Protein AF-A0A0X3YBI1-F1 (afdb_monomer_lite)

Secondary structure (DSSP, 8-state):
--HHHHHHHHHHHHHHHHHTT-HHHHHHHHHHHHHHHHHHHHHHHHHHHH---TTSPPHHHHHHHHHHHHHHHHHHHHHHTT-HHHHHHHHHHHHHHHHHHHHHS-TT-TTHHHHHHHHHHHHHHHHHHHHHS-HHHH--PPP-----

pLDDT: mean 88.38, std 15.95, range [41.19, 98.81]

Sequence (148 aa):
MDTIEHWKHIIRQANSAFAHDHYVLAADLYQQAAVLLTQAWPEYEARSADNFIPGAPDGAALLIICLSISVQNLAETYARQQRWRRCLATLNRALQQVLQLQAQLPDTHPANVALLRESCSLRRELCRFSQLAPITQTATQPASATLH

Structure (mmCIF, N/CA/C/O backbone):
data_AF-A0A0X3YBI1-F1
#
_entry.id   AF-A0A0X3YBI1-F1
#
loop_
_atom_site.group_PDB
_atom_site.id
_atom_site.type_symbol
_atom_site.label_atom_id
_atom_site.label_alt_id
_atom_site.label_comp_id
_atom_site.label_asym_id
_atom_site.label_entity_id
_atom_site.label_seq_id
_atom_site.pdbx_PDB_ins_code
_atom_site.Cartn_x
_atom_site.Cartn_y
_atom_site.Cartn_z
_atom_site.occupancy
_atom_site.B_iso_or_equiv
_atom_site.auth_seq_id
_atom_site.auth_comp_id
_atom_site.auth_asym_id
_atom_site.auth_atom_id
_atom_site.pdbx_PDB_model_num
ATOM 1 N N . MET A 1 1 ? 3.484 -19.958 -7.943 1.00 57.91 1 MET A N 1
ATOM 2 C CA . MET A 1 1 ? 2.195 -19.236 -7.993 1.00 57.91 1 MET A CA 1
ATOM 3 C C . MET A 1 1 ? 2.513 -17.809 -8.378 1.00 57.91 1 MET A C 1
ATOM 5 O O . MET A 1 1 ? 3.438 -17.262 -7.796 1.00 57.91 1 MET A O 1
ATOM 9 N N . ASP A 1 2 ? 1.848 -17.265 -9.394 1.00 88.31 2 ASP A N 1
ATOM 10 C CA . ASP A 1 2 ? 2.064 -15.883 -9.833 1.00 88.31 2 ASP A CA 1
ATOM 11 C C . ASP A 1 2 ? 1.764 -14.891 -8.689 1.00 88.31 2 ASP A C 1
ATOM 13 O O . ASP A 1 2 ? 0.799 -15.085 -7.944 1.00 88.31 2 ASP A O 1
ATOM 17 N N . THR A 1 3 ? 2.603 -13.861 -8.514 1.00 94.19 3 THR A N 1
ATOM 18 C CA . THR A 1 3 ? 2.487 -12.889 -7.408 1.00 94.19 3 THR A CA 1
ATOM 19 C C . THR A 1 3 ? 1.129 -12.198 -7.412 1.00 94.19 3 THR A C 1
ATOM 21 O O . THR A 1 3 ? 0.528 -12.026 -6.350 1.00 94.19 3 THR A O 1
ATOM 24 N N . ILE A 1 4 ? 0.612 -11.837 -8.590 1.00 94.56 4 ILE A N 1
ATOM 25 C CA . ILE A 1 4 ? -0.686 -11.173 -8.708 1.00 94.56 4 ILE A CA 1
ATOM 26 C C . ILE A 1 4 ? -1.818 -12.155 -8.407 1.00 94.56 4 ILE A C 1
ATOM 28 O O . ILE A 1 4 ? -2.764 -11.791 -7.710 1.00 94.56 4 ILE A O 1
ATOM 32 N N . GLU A 1 5 ? -1.724 -13.413 -8.836 1.00 95.19 5 GLU A N 1
ATOM 33 C CA . GLU A 1 5 ? -2.695 -14.441 -8.435 1.00 95.19 5 GLU A CA 1
ATOM 34 C C . GLU A 1 5 ? -2.697 -14.701 -6.921 1.00 95.19 5 GLU A C 1
ATOM 36 O O . GLU A 1 5 ? -3.762 -14.858 -6.313 1.00 95.19 5 GLU A O 1
ATOM 41 N N . HIS A 1 6 ? -1.528 -14.672 -6.278 1.00 97.25 6 HIS A N 1
ATOM 42 C CA . HIS A 1 6 ? -1.436 -14.766 -4.822 1.00 97.25 6 HIS A CA 1
ATOM 43 C C . HIS A 1 6 ? -2.045 -13.553 -4.129 1.00 97.25 6 HIS A C 1
ATOM 45 O O . HIS A 1 6 ? -2.885 -13.706 -3.238 1.00 97.25 6 HIS A O 1
ATOM 51 N N . TRP A 1 7 ? -1.737 -12.355 -4.611 1.00 98.06 7 TRP A N 1
ATOM 52 C CA . TRP A 1 7 ? -2.373 -11.134 -4.147 1.00 98.06 7 TRP A CA 1
ATOM 53 C C . TRP A 1 7 ? -3.905 -11.183 -4.288 1.00 98.06 7 TRP A C 1
ATOM 55 O O . TRP A 1 7 ? -4.616 -10.880 -3.330 1.00 98.06 7 TRP A O 1
ATOM 65 N N . LYS A 1 8 ? -4.440 -11.649 -5.429 1.00 97.94 8 LYS A N 1
ATOM 66 C CA . LYS A 1 8 ? -5.891 -11.806 -5.654 1.00 97.94 8 LYS A CA 1
ATOM 67 C C . LYS A 1 8 ? -6.535 -12.761 -4.654 1.00 97.94 8 LYS A C 1
ATOM 69 O O . LYS A 1 8 ? -7.703 -12.581 -4.304 1.00 97.94 8 LYS A O 1
ATOM 74 N N . HIS A 1 9 ? -5.835 -13.815 -4.238 1.00 98.00 9 HIS A N 1
ATOM 75 C CA . HIS A 1 9 ? -6.340 -14.731 -3.217 1.00 98.00 9 HIS A CA 1
ATOM 76 C C . HIS A 1 9 ? -6.434 -14.041 -1.851 1.00 98.00 9 HIS A C 1
ATOM 78 O O . HIS A 1 9 ? -7.509 -14.035 -1.249 1.00 98.00 9 HIS A O 1
ATOM 84 N N . ILE A 1 10 ? -5.351 -13.385 -1.422 1.00 98.50 10 ILE A N 1
ATOM 85 C CA . ILE A 1 10 ? -5.292 -12.668 -0.141 1.00 98.50 10 ILE A CA 1
ATOM 86 C C . ILE A 1 10 ? -6.339 -11.548 -0.100 1.00 98.50 10 ILE A C 1
ATOM 88 O O . ILE A 1 10 ? -7.096 -11.447 0.861 1.00 98.50 10 ILE A O 1
ATOM 92 N N . ILE A 1 11 ? -6.452 -10.739 -1.158 1.00 98.38 11 ILE A N 1
ATOM 93 C CA . ILE A 1 11 ? -7.402 -9.619 -1.209 1.00 98.38 11 ILE A CA 1
ATOM 94 C C . ILE A 1 11 ? -8.855 -10.072 -1.149 1.00 98.38 11 ILE A C 1
ATOM 96 O O . ILE A 1 11 ? -9.659 -9.423 -0.487 1.00 98.38 11 ILE A O 1
ATOM 100 N N . ARG A 1 12 ? -9.216 -11.198 -1.773 1.00 98.56 12 ARG A N 1
ATOM 101 C CA . ARG A 1 12 ? -10.581 -11.735 -1.645 1.00 98.56 12 ARG A CA 1
ATOM 102 C C . ARG A 1 12 ? -10.909 -12.099 -0.199 1.00 98.56 12 ARG A C 1
ATOM 104 O O . ARG A 1 12 ? -12.001 -11.788 0.271 1.00 98.56 12 ARG A O 1
ATOM 111 N N . GLN A 1 13 ? -9.965 -12.712 0.511 1.00 98.69 13 GLN A N 1
ATOM 112 C CA . GLN A 1 13 ? -10.130 -13.028 1.929 1.00 98.69 13 GLN A CA 1
ATOM 113 C C . GLN A 1 13 ? -10.176 -11.760 2.788 1.00 98.69 13 GLN A C 1
ATOM 115 O O . GLN A 1 13 ? -11.047 -11.647 3.646 1.00 98.69 13 GLN A O 1
ATOM 120 N N . ALA A 1 14 ? -9.299 -10.788 2.521 1.00 98.69 14 ALA A N 1
ATOM 121 C CA . ALA A 1 14 ? -9.247 -9.518 3.242 1.00 98.69 14 ALA A CA 1
ATOM 122 C C . ALA A 1 14 ? -10.551 -8.724 3.086 1.00 98.69 14 ALA A C 1
ATOM 124 O O . ALA A 1 14 ? -11.123 -8.273 4.076 1.00 98.69 14 ALA A O 1
ATOM 125 N N . ASN A 1 15 ? -11.061 -8.623 1.855 1.00 98.69 15 ASN A N 1
ATOM 126 C CA . ASN A 1 15 ? -12.327 -7.962 1.548 1.00 98.69 15 ASN A CA 1
ATOM 127 C C . ASN A 1 15 ? -13.504 -8.676 2.226 1.00 98.69 15 ASN A C 1
ATOM 129 O O . ASN A 1 15 ? -14.384 -8.015 2.770 1.00 98.69 15 ASN A O 1
ATOM 133 N N . SER A 1 16 ? -13.513 -10.015 2.229 1.00 98.75 16 SER A N 1
ATOM 134 C CA . SER A 1 16 ? -14.535 -10.795 2.934 1.00 98.75 16 SER A CA 1
ATOM 135 C C . SER A 1 16 ? -14.485 -10.549 4.444 1.00 98.75 16 SER A C 1
ATOM 137 O O . SER A 1 16 ? -15.510 -10.246 5.048 1.00 98.75 16 SER A O 1
ATOM 139 N N . ALA A 1 17 ? -13.299 -10.599 5.058 1.00 98.69 17 ALA A N 1
ATOM 140 C CA . ALA A 1 17 ? -13.124 -10.300 6.476 1.00 98.69 17 ALA A CA 1
ATOM 141 C C . ALA A 1 17 ? -13.579 -8.871 6.814 1.00 98.69 17 ALA A C 1
ATOM 143 O O . ALA A 1 17 ? -14.294 -8.671 7.790 1.00 98.69 17 ALA A O 1
ATOM 144 N N . PHE A 1 18 ? -13.225 -7.891 5.979 1.00 98.62 18 PHE A N 1
ATOM 145 C CA . PHE A 1 18 ? -13.651 -6.503 6.145 1.00 98.62 18 PHE A CA 1
ATOM 146 C C . PHE A 1 18 ? -15.177 -6.354 6.067 1.00 98.62 18 PHE A C 1
ATOM 148 O O . PHE A 1 18 ? -15.760 -5.671 6.900 1.00 98.62 18 PHE A O 1
ATOM 155 N N . ALA A 1 19 ? -15.825 -7.011 5.100 1.00 98.38 19 ALA A N 1
ATOM 156 C CA . ALA A 1 19 ? -17.275 -6.946 4.907 1.00 98.38 19 ALA A CA 1
ATOM 157 C C . ALA A 1 19 ? -18.081 -7.554 6.070 1.00 98.38 19 ALA A C 1
ATOM 159 O O . ALA A 1 19 ? -19.243 -7.203 6.242 1.00 98.38 19 ALA A O 1
ATOM 160 N N . HIS A 1 20 ? -17.469 -8.441 6.859 1.00 98.44 20 HIS A N 1
ATOM 161 C CA . HIS A 1 20 ? -18.066 -9.052 8.052 1.00 98.44 20 HIS A CA 1
ATOM 162 C C . HIS A 1 20 ? -17.519 -8.446 9.357 1.00 98.44 20 HIS A C 1
ATOM 164 O O . HIS A 1 20 ? -17.533 -9.101 10.395 1.00 98.44 20 HIS A O 1
ATOM 170 N N . ASP A 1 21 ? -16.977 -7.223 9.307 1.00 98.25 21 ASP A N 1
ATOM 171 C CA . ASP A 1 21 ? -16.435 -6.487 10.460 1.00 98.25 21 ASP A CA 1
ATOM 172 C C . ASP A 1 21 ? -15.286 -7.198 11.212 1.00 98.25 21 ASP A C 1
ATOM 174 O O . ASP A 1 21 ? -14.895 -6.808 12.317 1.00 98.25 21 ASP A O 1
ATOM 178 N N . HIS A 1 22 ? -14.651 -8.204 10.602 1.00 98.44 22 HIS A N 1
ATOM 179 C CA . HIS A 1 22 ? -13.468 -8.883 11.134 1.00 98.44 22 HIS A CA 1
ATOM 180 C C . HIS A 1 22 ? -12.199 -8.053 10.871 1.00 98.44 22 HIS A C 1
ATOM 182 O O . HIS A 1 22 ? -11.257 -8.490 10.206 1.00 98.44 22 HIS A O 1
ATOM 188 N N . TYR A 1 23 ? -12.161 -6.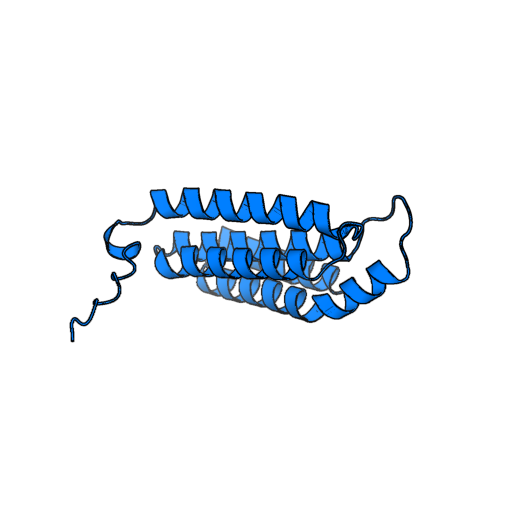824 11.392 1.00 98.12 23 TYR A N 1
ATOM 189 C CA . TYR A 1 23 ? -11.160 -5.819 11.024 1.00 98.12 23 TYR A CA 1
ATOM 190 C C . TYR A 1 23 ? -9.716 -6.166 11.407 1.00 98.12 23 TYR A C 1
ATOM 192 O O . TYR A 1 23 ? -8.787 -5.704 10.749 1.00 98.12 23 TYR A O 1
ATOM 200 N N . VAL A 1 24 ? -9.497 -6.969 12.451 1.00 97.62 24 VAL A N 1
ATOM 201 C CA . VAL A 1 24 ? -8.144 -7.436 12.807 1.00 97.62 24 VAL A CA 1
ATOM 202 C C . VAL A 1 24 ? -7.615 -8.372 11.720 1.00 97.62 24 VAL A C 1
ATOM 204 O O . VAL A 1 24 ? -6.556 -8.114 11.156 1.00 97.62 24 VAL A O 1
ATOM 207 N N . LEU A 1 25 ? -8.406 -9.383 11.348 1.00 98.50 25 LEU A N 1
ATOM 208 C CA . LEU A 1 25 ? -8.060 -10.319 10.280 1.00 98.50 25 LEU A CA 1
ATOM 209 C C . LEU A 1 25 ? -7.904 -9.605 8.930 1.00 98.50 25 LEU A C 1
ATOM 211 O O . LEU A 1 25 ? -6.949 -9.862 8.201 1.00 98.50 25 LEU A O 1
ATOM 215 N N . ALA A 1 26 ? -8.813 -8.682 8.603 1.00 98.81 26 ALA A N 1
ATOM 216 C CA . ALA A 1 26 ? -8.719 -7.892 7.380 1.00 98.81 26 ALA A CA 1
ATOM 217 C C . ALA A 1 26 ? -7.410 -7.086 7.327 1.00 98.81 26 ALA A C 1
ATOM 219 O O . ALA A 1 26 ? -6.727 -7.095 6.304 1.00 98.81 26 ALA A O 1
ATOM 220 N N . ALA A 1 27 ? -7.025 -6.436 8.433 1.00 98.62 27 ALA A N 1
ATOM 221 C CA . ALA A 1 27 ? -5.783 -5.672 8.508 1.00 98.62 27 ALA A CA 1
ATOM 222 C C . ALA A 1 27 ? -4.550 -6.563 8.302 1.00 98.62 27 ALA A C 1
ATOM 224 O O . ALA A 1 27 ? -3.657 -6.193 7.540 1.00 98.62 27 ALA A O 1
ATOM 225 N N . ASP A 1 28 ? -4.519 -7.743 8.924 1.00 98.62 28 ASP A N 1
ATOM 226 C CA . ASP A 1 28 ? -3.411 -8.687 8.765 1.00 98.62 28 ASP A CA 1
ATOM 227 C C . ASP A 1 28 ? -3.290 -9.166 7.313 1.00 98.62 28 ASP A C 1
ATOM 229 O O . ASP A 1 28 ? -2.187 -9.213 6.769 1.00 98.62 28 ASP A O 1
ATOM 233 N N . LEU A 1 29 ? -4.413 -9.455 6.650 1.00 98.81 29 LEU A N 1
ATOM 234 C CA . LEU A 1 29 ? -4.425 -9.887 5.251 1.00 98.81 29 LEU A CA 1
ATOM 235 C C . LEU A 1 29 ? -4.023 -8.759 4.287 1.00 98.81 29 LEU A C 1
ATOM 237 O O . LEU A 1 29 ? -3.204 -8.983 3.398 1.00 98.81 29 LEU A O 1
ATOM 241 N N . TYR A 1 30 ? -4.515 -7.527 4.468 1.00 98.81 30 TYR A N 1
ATOM 242 C CA . TYR A 1 30 ? -4.068 -6.393 3.646 1.00 98.81 30 TYR A CA 1
ATOM 243 C C . TYR A 1 30 ? -2.580 -6.078 3.853 1.00 98.81 30 TYR A C 1
ATOM 245 O O . TYR A 1 30 ? -1.878 -5.750 2.895 1.00 98.81 30 TYR A O 1
ATOM 253 N N . GLN A 1 31 ? -2.072 -6.211 5.083 1.00 98.56 31 GLN A N 1
ATOM 254 C CA . GLN A 1 31 ? -0.648 -6.051 5.374 1.00 98.56 31 GLN A CA 1
ATOM 255 C C . GLN A 1 31 ? 0.186 -7.145 4.692 1.00 98.56 31 GLN A C 1
ATOM 257 O O . GLN A 1 31 ? 1.215 -6.831 4.095 1.00 98.56 31 GLN A O 1
ATOM 262 N N . GLN A 1 32 ? -0.260 -8.404 4.729 1.00 98.56 32 GLN A N 1
ATOM 263 C CA . GLN A 1 32 ? 0.383 -9.509 4.010 1.00 98.56 32 GLN A CA 1
ATOM 264 C C . GLN A 1 32 ? 0.409 -9.258 2.497 1.00 98.56 32 GLN A C 1
ATOM 266 O O . GLN A 1 32 ? 1.457 -9.410 1.873 1.00 98.56 32 GLN A O 1
ATOM 271 N N . ALA A 1 33 ? -0.704 -8.795 1.918 1.00 98.50 33 ALA A N 1
ATOM 272 C CA . ALA A 1 33 ? -0.782 -8.417 0.508 1.00 98.50 33 ALA A CA 1
ATOM 273 C C . ALA A 1 33 ? 0.223 -7.306 0.147 1.00 98.50 33 ALA A C 1
ATOM 275 O O . ALA A 1 33 ? 0.928 -7.416 -0.855 1.00 98.50 33 ALA A O 1
ATOM 276 N N . ALA A 1 34 ? 0.339 -6.262 0.973 1.00 98.06 34 ALA A N 1
ATOM 277 C CA . ALA A 1 34 ? 1.289 -5.174 0.742 1.00 98.06 34 ALA A CA 1
ATOM 278 C C . ALA A 1 34 ? 2.759 -5.630 0.848 1.00 98.06 34 ALA A C 1
ATOM 280 O O . ALA A 1 34 ? 3.597 -5.203 0.049 1.00 98.06 34 ALA A O 1
ATOM 281 N N . VAL A 1 35 ? 3.075 -6.516 1.802 1.00 97.81 35 VAL A N 1
ATOM 282 C CA . VAL A 1 35 ? 4.422 -7.096 1.962 1.00 97.81 35 VAL A CA 1
ATOM 283 C C . VAL A 1 35 ? 4.784 -7.964 0.762 1.00 97.81 35 VAL A C 1
ATOM 285 O O . VAL A 1 35 ? 5.859 -7.776 0.197 1.00 97.81 35 VAL A O 1
ATOM 288 N N . LEU A 1 36 ? 3.875 -8.845 0.333 1.00 97.75 36 LEU A N 1
ATOM 289 C CA . LEU A 1 36 ? 4.050 -9.698 -0.845 1.00 97.75 36 LEU A CA 1
ATOM 290 C C . LEU A 1 36 ? 4.420 -8.872 -2.085 1.00 97.75 36 LEU A C 1
ATOM 292 O O . LEU A 1 36 ? 5.384 -9.184 -2.779 1.00 97.75 36 LEU A O 1
ATOM 296 N N . LEU A 1 37 ? 3.671 -7.800 -2.351 1.00 97.12 37 LEU A N 1
ATOM 297 C CA . LEU A 1 37 ? 3.900 -6.947 -3.519 1.00 97.12 37 LEU A CA 1
ATOM 298 C C . LEU A 1 37 ? 5.202 -6.152 -3.409 1.00 97.12 37 LEU A C 1
ATOM 300 O O . LEU A 1 37 ? 5.942 -6.056 -4.381 1.00 97.12 37 LEU A O 1
ATOM 304 N N . THR A 1 38 ? 5.516 -5.624 -2.224 1.00 95.19 38 THR A N 1
ATOM 305 C CA . THR A 1 38 ? 6.778 -4.902 -1.998 1.00 95.19 38 THR A CA 1
ATOM 306 C C . THR A 1 38 ? 7.987 -5.810 -2.223 1.00 95.19 38 THR A C 1
ATOM 308 O O . THR A 1 38 ? 8.966 -5.387 -2.828 1.00 95.19 38 THR A O 1
ATOM 311 N N . GLN A 1 39 ? 7.917 -7.069 -1.783 1.00 95.62 39 GLN A N 1
ATOM 312 C CA . GLN A 1 39 ? 8.986 -8.051 -1.990 1.00 95.62 39 GLN A CA 1
ATOM 313 C C . GLN A 1 39 ? 9.142 -8.461 -3.458 1.00 95.62 39 GLN A C 1
ATOM 315 O O . GLN A 1 39 ? 10.245 -8.797 -3.877 1.00 95.62 39 GLN A O 1
ATOM 320 N N . ALA A 1 40 ? 8.062 -8.417 -4.238 1.00 94.44 40 ALA A N 1
ATOM 321 C CA . ALA A 1 40 ? 8.090 -8.752 -5.656 1.00 94.44 40 ALA A CA 1
ATOM 322 C C . ALA A 1 40 ? 8.599 -7.609 -6.552 1.00 94.44 40 ALA A C 1
ATOM 324 O O . ALA A 1 40 ? 8.921 -7.859 -7.711 1.00 94.44 40 ALA A O 1
ATOM 325 N N . TRP A 1 41 ? 8.696 -6.374 -6.041 1.00 91.88 41 TRP A N 1
ATOM 326 C CA . TRP A 1 41 ? 9.110 -5.210 -6.832 1.00 91.88 41 TRP A CA 1
ATOM 327 C C . TRP A 1 41 ? 10.396 -5.426 -7.656 1.00 91.88 41 TRP A C 1
ATOM 329 O O . TRP A 1 41 ? 10.328 -5.202 -8.864 1.00 91.88 41 TRP A O 1
ATOM 339 N N . PRO A 1 42 ? 11.521 -5.923 -7.092 1.00 91.31 42 PRO A N 1
ATOM 340 C CA . PRO A 1 42 ? 12.775 -6.036 -7.844 1.00 91.31 42 PRO A CA 1
ATOM 341 C C . PRO A 1 42 ? 12.668 -6.934 -9.083 1.00 91.31 42 PRO A C 1
ATOM 343 O O . PRO A 1 42 ? 13.287 -6.671 -10.110 1.00 91.31 42 PRO A O 1
ATOM 346 N N . GLU A 1 43 ? 11.858 -7.992 -9.006 1.00 89.25 43 GLU A N 1
ATOM 347 C CA . GLU A 1 43 ? 11.635 -8.901 -10.131 1.00 89.25 43 GLU A CA 1
ATOM 348 C C . GLU A 1 43 ? 10.812 -8.233 -11.239 1.00 89.25 43 GLU A C 1
ATOM 350 O O . GLU A 1 43 ? 11.092 -8.397 -12.427 1.00 89.25 43 GLU A O 1
ATOM 355 N N . TYR A 1 44 ? 9.791 -7.471 -10.857 1.00 87.88 44 TYR A N 1
ATOM 356 C CA . TYR A 1 44 ? 8.921 -6.770 -11.794 1.00 87.88 44 TYR A CA 1
ATOM 357 C C . TYR A 1 44 ? 9.619 -5.584 -12.462 1.00 87.88 44 TYR A C 1
ATOM 359 O O . TYR A 1 44 ? 9.427 -5.361 -13.657 1.00 87.88 44 TYR A O 1
ATOM 367 N N . GLU A 1 45 ? 10.458 -4.867 -11.715 1.00 84.94 45 GLU A N 1
ATOM 368 C CA . GLU A 1 45 ? 11.316 -3.802 -12.232 1.00 84.94 45 GLU A CA 1
ATOM 369 C C . GLU A 1 45 ? 12.284 -4.341 -13.295 1.00 84.94 45 GLU A C 1
ATOM 371 O O . GLU A 1 45 ? 12.312 -3.830 -14.414 1.00 84.94 45 GLU A O 1
ATOM 376 N N . ALA A 1 46 ? 12.996 -5.436 -13.000 1.00 83.94 46 ALA A N 1
ATOM 377 C CA . ALA A 1 46 ? 13.921 -6.058 -13.949 1.00 83.94 46 ALA A CA 1
ATOM 378 C C . ALA A 1 46 ? 13.217 -6.502 -15.246 1.00 83.94 46 ALA A C 1
ATOM 380 O O . ALA A 1 46 ? 13.685 -6.222 -16.347 1.00 83.94 46 ALA A O 1
ATOM 381 N N . ARG A 1 47 ? 12.041 -7.135 -15.135 1.00 80.94 47 ARG A N 1
ATOM 382 C CA . ARG A 1 47 ? 11.261 -7.573 -16.308 1.00 80.94 47 ARG A CA 1
ATOM 383 C C . ARG A 1 47 ? 10.779 -6.408 -17.176 1.00 80.94 47 ARG A C 1
ATOM 385 O O . ARG A 1 47 ? 10.700 -6.561 -18.393 1.00 80.94 47 ARG A O 1
ATOM 392 N N . SER A 1 48 ? 10.440 -5.277 -16.559 1.00 71.75 48 SER A N 1
ATOM 393 C CA . SER A 1 48 ? 10.000 -4.064 -17.258 1.00 71.75 48 SER A CA 1
ATOM 394 C C . SER A 1 48 ? 11.142 -3.407 -18.044 1.00 71.75 48 SER A C 1
ATOM 396 O O . SER A 1 48 ? 10.916 -2.906 -19.146 1.00 71.75 48 SER A O 1
ATOM 398 N N . ALA A 1 49 ? 12.373 -3.461 -17.525 1.00 66.56 49 ALA A N 1
ATOM 399 C CA . ALA A 1 49 ? 13.556 -2.940 -18.209 1.00 66.56 49 ALA A CA 1
ATOM 400 C C . ALA A 1 49 ? 13.927 -3.745 -19.473 1.00 66.56 49 ALA A C 1
ATOM 402 O O . ALA A 1 49 ? 14.327 -3.151 -20.474 1.00 66.56 49 ALA A O 1
ATOM 403 N N . ASP A 1 50 ? 13.748 -5.070 -19.445 1.00 63.00 50 ASP A N 1
ATOM 404 C CA . ASP A 1 50 ? 14.213 -5.964 -20.516 1.00 63.00 50 ASP A CA 1
ATOM 405 C C . ASP A 1 50 ? 13.167 -6.245 -21.614 1.00 63.00 50 ASP A C 1
ATOM 407 O O . ASP A 1 50 ? 13.535 -6.555 -22.746 1.00 63.00 50 ASP A O 1
ATOM 411 N N . ASN A 1 51 ? 11.863 -6.152 -21.314 1.00 59.12 51 ASN A N 1
ATOM 412 C CA . ASN A 1 51 ? 10.787 -6.646 -22.190 1.00 59.12 51 ASN A CA 1
ATOM 413 C C . ASN A 1 51 ? 9.616 -5.659 -22.342 1.00 59.12 51 ASN A C 1
ATOM 415 O O . ASN A 1 51 ? 8.454 -6.003 -22.101 1.00 59.12 51 ASN A O 1
ATOM 419 N N . PHE A 1 52 ? 9.889 -4.430 -22.786 1.00 58.66 52 PHE A N 1
ATOM 420 C CA . PHE A 1 52 ? 8.815 -3.509 -23.162 1.00 58.66 52 PHE A CA 1
ATOM 421 C C . PHE A 1 52 ? 8.064 -4.023 -24.404 1.00 58.66 52 PHE A C 1
ATOM 423 O O . PHE A 1 52 ? 8.553 -3.924 -25.530 1.00 58.66 52 PHE A O 1
ATOM 430 N N . ILE A 1 53 ? 6.855 -4.557 -24.202 1.00 57.34 53 ILE A N 1
ATOM 431 C CA . ILE A 1 53 ? 5.930 -4.927 -25.281 1.00 57.34 53 ILE A CA 1
ATOM 432 C C . ILE A 1 53 ? 4.828 -3.861 -25.358 1.00 57.34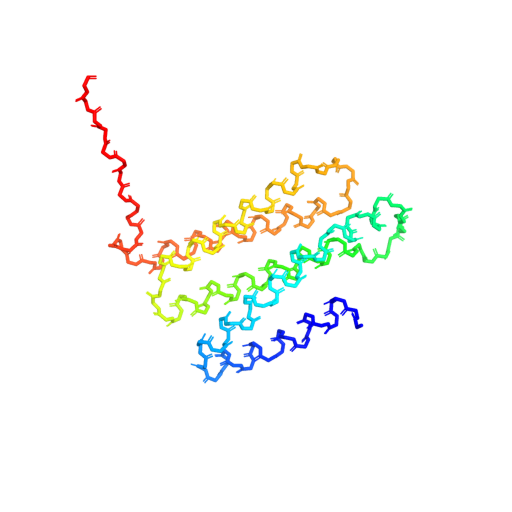 53 ILE A C 1
ATOM 434 O O . ILE A 1 53 ? 4.004 -3.770 -24.442 1.00 57.34 53 ILE A O 1
ATOM 438 N N . PRO A 1 54 ? 4.756 -3.072 -26.446 1.00 52.03 54 PRO A N 1
ATOM 439 C CA . PRO A 1 54 ? 3.683 -2.105 -26.640 1.00 52.03 54 PRO A CA 1
ATOM 440 C C . PRO A 1 54 ? 2.305 -2.783 -26.571 1.00 52.03 54 PRO A C 1
ATOM 442 O O . PRO A 1 54 ? 2.012 -3.691 -27.346 1.00 52.03 54 PRO A O 1
ATOM 445 N N . GLY A 1 55 ? 1.449 -2.340 -25.647 1.00 52.84 55 GLY A N 1
ATOM 446 C CA . GLY A 1 55 ? 0.066 -2.819 -25.509 1.00 52.84 55 GLY A CA 1
ATOM 447 C C . GLY A 1 55 ? -0.153 -3.989 -24.541 1.00 52.84 55 GLY A C 1
ATOM 448 O O . GLY A 1 55 ? -1.307 -4.307 -24.255 1.00 52.84 55 GLY A O 1
ATOM 449 N N . ALA A 1 56 ? 0.901 -4.596 -23.987 1.00 56.19 56 ALA A N 1
ATOM 450 C CA . ALA A 1 56 ? 0.763 -5.523 -22.863 1.00 56.19 56 ALA A CA 1
ATOM 451 C C . ALA A 1 56 ? 0.625 -4.739 -21.539 1.00 56.19 56 ALA A C 1
ATOM 453 O O . ALA A 1 56 ? 1.243 -3.679 -21.402 1.00 56.19 56 ALA A O 1
ATOM 454 N N . PRO A 1 57 ? -0.164 -5.214 -20.553 1.00 60.59 57 PRO A N 1
ATOM 455 C CA . PRO A 1 57 ? -0.193 -4.594 -19.234 1.00 60.59 57 PRO A CA 1
ATOM 456 C C . PRO A 1 57 ? 1.208 -4.659 -18.626 1.00 60.59 57 PRO A C 1
ATOM 458 O O . PRO A 1 57 ? 1.729 -5.753 -18.408 1.00 60.59 57 PRO A O 1
ATOM 461 N N . ASP A 1 58 ? 1.814 -3.502 -18.360 1.00 78.31 58 ASP A N 1
ATOM 462 C CA . ASP A 1 58 ? 3.095 -3.456 -17.662 1.00 78.31 58 ASP A CA 1
ATOM 463 C C . ASP A 1 58 ? 2.921 -4.056 -16.262 1.00 78.31 58 ASP A C 1
ATOM 465 O O . ASP A 1 58 ? 2.125 -3.579 -15.444 1.00 78.31 58 ASP A O 1
ATOM 469 N N . GLY A 1 59 ? 3.650 -5.140 -16.000 1.00 85.88 59 GLY A N 1
ATOM 470 C CA . GLY A 1 59 ? 3.577 -5.845 -14.731 1.00 85.88 59 GLY A CA 1
ATOM 471 C C . GLY A 1 59 ? 3.954 -4.932 -13.568 1.00 85.88 59 GLY A C 1
ATOM 472 O O . GLY A 1 59 ? 3.332 -5.021 -12.509 1.00 85.88 59 GLY A O 1
ATOM 473 N N . ALA A 1 60 ? 4.948 -4.055 -13.751 1.00 88.81 60 ALA A N 1
ATOM 474 C CA . ALA A 1 60 ? 5.390 -3.142 -12.702 1.00 88.81 60 ALA A CA 1
ATOM 475 C C . ALA A 1 60 ? 4.279 -2.138 -12.359 1.00 88.81 60 ALA A C 1
ATOM 477 O O . ALA A 1 60 ? 3.927 -1.983 -11.186 1.00 88.81 60 ALA A O 1
ATOM 478 N N . ALA A 1 61 ? 3.645 -1.539 -13.372 1.00 90.25 61 ALA A N 1
ATOM 479 C CA . ALA A 1 61 ? 2.458 -0.707 -13.192 1.00 90.25 61 ALA A CA 1
ATOM 480 C C . ALA A 1 61 ? 1.329 -1.441 -12.445 1.00 90.25 61 ALA A C 1
ATOM 482 O O . ALA A 1 61 ? 0.757 -0.890 -11.500 1.00 90.25 61 ALA A O 1
ATOM 483 N N . LEU A 1 62 ? 1.021 -2.687 -12.822 1.00 91.88 62 LEU A N 1
ATOM 484 C CA . LEU A 1 62 ? -0.008 -3.485 -12.148 1.00 91.88 62 LEU A CA 1
ATOM 485 C C . LEU A 1 62 ? 0.337 -3.742 -10.675 1.00 91.88 62 LEU A C 1
ATOM 487 O O . LEU A 1 62 ? -0.524 -3.588 -9.809 1.00 91.88 62 LEU A O 1
ATOM 491 N N . LEU A 1 63 ? 1.592 -4.080 -10.378 1.00 94.12 63 LEU A N 1
ATOM 492 C CA . LEU A 1 63 ? 2.067 -4.311 -9.016 1.00 94.12 63 LEU A CA 1
ATOM 493 C C . LEU A 1 63 ? 1.896 -3.059 -8.143 1.00 94.12 63 LEU A C 1
ATOM 495 O O . LEU A 1 63 ? 1.386 -3.161 -7.026 1.00 94.12 63 LEU A O 1
ATOM 499 N N . ILE A 1 64 ? 2.236 -1.875 -8.664 1.00 94.75 64 ILE A N 1
ATOM 500 C CA . ILE A 1 64 ? 2.049 -0.590 -7.969 1.00 94.75 64 ILE A CA 1
ATOM 501 C C . ILE A 1 64 ? 0.572 -0.321 -7.670 1.00 94.75 64 ILE A C 1
ATOM 503 O O . ILE A 1 64 ? 0.228 0.069 -6.552 1.00 94.75 64 ILE A O 1
ATOM 507 N N . ILE A 1 65 ? -0.315 -0.571 -8.637 1.00 95.69 65 ILE A N 1
ATOM 508 C CA . ILE A 1 65 ? -1.764 -0.407 -8.454 1.00 95.69 65 ILE A CA 1
ATOM 509 C C . ILE A 1 65 ? -2.269 -1.352 -7.354 1.00 95.69 65 ILE A C 1
ATOM 511 O O . ILE A 1 65 ? -2.962 -0.923 -6.429 1.00 95.69 65 ILE A O 1
ATOM 515 N N . CYS A 1 66 ? -1.885 -2.629 -7.400 1.00 97.31 66 CYS A N 1
ATOM 516 C CA . CYS A 1 66 ? -2.244 -3.617 -6.381 1.00 97.31 66 CYS A CA 1
ATOM 517 C C . CYS A 1 66 ? -1.724 -3.229 -4.984 1.00 97.31 66 CYS A C 1
ATOM 519 O O . CYS A 1 66 ? -2.428 -3.416 -3.983 1.00 97.31 66 CYS A O 1
ATOM 521 N N . LEU A 1 67 ? -0.519 -2.653 -4.899 1.00 97.62 67 LEU A N 1
ATOM 522 C CA . LEU A 1 67 ? 0.084 -2.214 -3.637 1.00 97.62 67 LEU A CA 1
ATOM 523 C C . LEU A 1 67 ? -0.717 -1.055 -3.051 1.00 97.62 67 LEU A C 1
ATOM 525 O O . LEU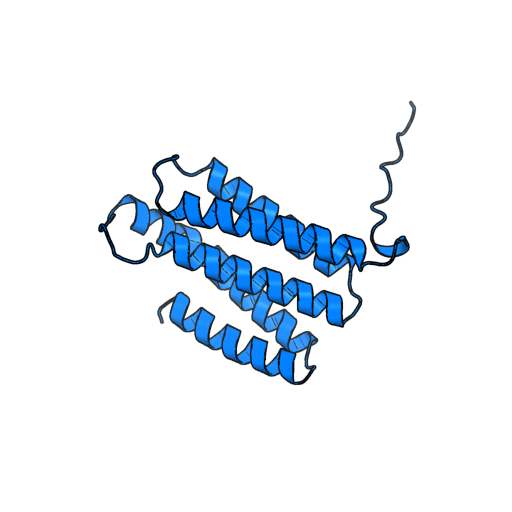 A 1 67 ? -1.104 -1.094 -1.881 1.00 97.62 67 LEU A O 1
ATOM 529 N N . SER A 1 68 ? -1.027 -0.068 -3.889 1.00 97.69 68 SER A N 1
ATOM 530 C CA . SER A 1 68 ? -1.832 1.092 -3.525 1.00 97.69 68 SER A CA 1
ATOM 531 C C . SER A 1 68 ? -3.217 0.690 -3.009 1.00 97.69 68 SER A C 1
ATOM 533 O O . SER A 1 68 ? -3.643 1.179 -1.962 1.00 97.69 68 SER A O 1
ATOM 535 N N . ILE A 1 69 ? -3.901 -0.249 -3.674 1.00 98.25 69 ILE A N 1
ATOM 536 C CA . ILE A 1 69 ? -5.195 -0.789 -3.215 1.00 98.25 69 ILE A CA 1
ATOM 537 C C . ILE A 1 69 ? -5.055 -1.432 -1.829 1.00 98.25 69 ILE A C 1
ATOM 539 O O . ILE A 1 69 ? -5.837 -1.144 -0.924 1.00 98.25 69 ILE A O 1
ATOM 543 N N . SER A 1 70 ? -4.038 -2.277 -1.644 1.00 98.69 70 SER A N 1
ATOM 544 C CA . SER A 1 70 ? -3.826 -3.008 -0.386 1.00 98.69 70 SER A CA 1
ATOM 545 C C . SER A 1 70 ? -3.600 -2.057 0.791 1.00 98.69 70 SER A C 1
ATOM 547 O O . SER A 1 70 ? -4.197 -2.220 1.853 1.00 98.69 70 SER A O 1
ATOM 549 N N . VAL A 1 71 ? -2.776 -1.024 0.597 1.00 98.62 71 VAL A N 1
ATOM 550 C CA . VAL A 1 71 ? -2.490 -0.017 1.628 1.00 98.62 71 VAL A CA 1
ATOM 551 C C . VAL A 1 71 ? -3.712 0.854 1.916 1.00 98.62 71 VAL A C 1
ATOM 553 O O . VAL A 1 71 ? -3.989 1.121 3.086 1.00 98.62 71 VAL A O 1
ATOM 556 N N . GLN A 1 72 ? -4.446 1.306 0.894 1.00 98.62 72 GLN A N 1
ATOM 557 C CA . GLN A 1 72 ? -5.648 2.126 1.095 1.00 98.62 72 GLN A CA 1
ATOM 558 C C . GLN A 1 72 ? -6.710 1.352 1.887 1.00 98.62 72 GLN A C 1
ATOM 560 O O . GLN A 1 72 ? -7.261 1.878 2.855 1.00 98.62 72 GLN A O 1
ATOM 565 N N . ASN A 1 73 ? -6.910 0.071 1.573 1.00 98.69 73 ASN A N 1
ATOM 566 C CA . ASN A 1 73 ? -7.832 -0.783 2.319 1.00 98.69 73 ASN A CA 1
ATOM 567 C C . ASN A 1 73 ? -7.345 -1.064 3.748 1.00 98.69 73 ASN A C 1
ATOM 569 O O . ASN A 1 73 ? -8.145 -1.069 4.687 1.00 98.69 73 ASN A O 1
ATOM 573 N N . LEU A 1 74 ? -6.037 -1.245 3.952 1.00 98.81 74 LEU A N 1
ATOM 574 C CA . LEU A 1 74 ? -5.452 -1.352 5.290 1.00 98.81 74 LEU A CA 1
ATOM 575 C C . LEU A 1 74 ? -5.690 -0.078 6.115 1.00 98.81 74 LEU A C 1
ATOM 577 O O . LEU A 1 74 ? -6.033 -0.151 7.296 1.00 98.81 74 LEU A O 1
ATOM 581 N N . ALA A 1 75 ? -5.519 1.093 5.502 1.00 98.56 75 ALA A N 1
ATOM 582 C CA . ALA A 1 75 ? -5.759 2.377 6.144 1.00 98.56 75 ALA A CA 1
ATOM 583 C C . ALA A 1 75 ? -7.236 2.545 6.533 1.00 98.56 75 ALA A C 1
ATOM 585 O O . ALA A 1 75 ? -7.521 2.828 7.696 1.00 98.56 75 ALA A O 1
ATOM 586 N N . GLU A 1 76 ? -8.166 2.260 5.618 1.00 98.50 76 GLU A N 1
ATOM 587 C CA . GL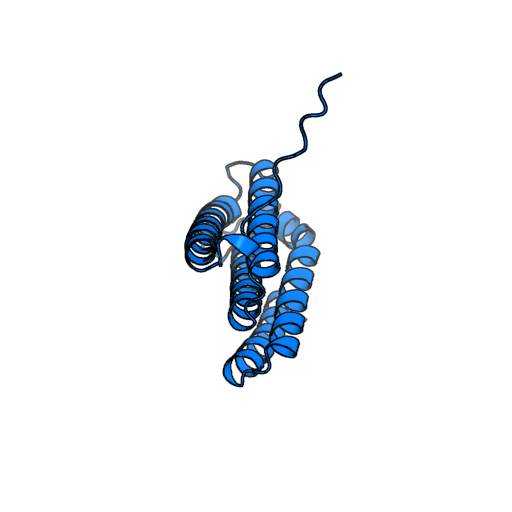U A 1 76 ? -9.608 2.242 5.901 1.00 98.50 76 GLU A CA 1
ATOM 588 C C . GLU A 1 76 ? -9.945 1.256 7.029 1.00 98.50 76 GLU A C 1
ATOM 590 O O . GLU A 1 76 ? -10.687 1.595 7.946 1.00 98.50 76 GLU A O 1
ATOM 595 N N . THR A 1 77 ? -9.326 0.073 7.048 1.00 98.56 77 THR A N 1
ATOM 596 C CA . THR A 1 77 ? -9.504 -0.911 8.129 1.00 98.56 77 THR A CA 1
ATOM 597 C C . THR A 1 77 ? -9.062 -0.365 9.490 1.00 98.56 77 THR A C 1
ATOM 599 O O . THR A 1 77 ? -9.724 -0.607 10.503 1.00 98.56 77 THR A O 1
ATOM 602 N N . TYR A 1 78 ? -7.971 0.405 9.544 1.00 98.44 78 TYR A N 1
ATOM 603 C CA . TYR A 1 78 ? -7.572 1.107 10.765 1.00 98.44 78 TYR A CA 1
ATOM 604 C C . TYR A 1 78 ? -8.529 2.246 11.126 1.00 98.44 78 TYR A C 1
ATOM 606 O O . TYR A 1 78 ? -8.826 2.426 12.308 1.00 98.44 78 TYR A O 1
ATOM 614 N N . ALA A 1 79 ? -9.039 2.988 10.145 1.00 97.25 79 ALA A N 1
ATOM 615 C CA . ALA A 1 79 ? -10.012 4.053 10.368 1.00 97.25 79 ALA A CA 1
ATOM 616 C C . ALA A 1 79 ? -11.339 3.523 10.938 1.00 97.25 79 ALA A C 1
ATOM 618 O O . ALA A 1 79 ? -11.861 4.102 11.888 1.00 97.25 79 ALA A O 1
ATOM 619 N N . ARG A 1 80 ? -11.838 2.373 10.457 1.00 97.44 80 ARG A N 1
ATOM 620 C CA . ARG A 1 80 ? -13.030 1.698 11.012 1.00 97.44 80 ARG A CA 1
ATOM 621 C C . ARG A 1 80 ? -12.883 1.329 12.483 1.00 97.44 80 ARG A C 1
ATOM 623 O O . ARG A 1 80 ? -13.849 1.374 13.233 1.00 97.44 80 ARG A O 1
ATOM 630 N N . GLN A 1 81 ? -11.655 1.055 12.911 1.00 96.31 81 GLN A N 1
ATOM 631 C CA . GLN A 1 81 ? -11.306 0.806 14.310 1.00 96.31 81 GLN A CA 1
ATOM 632 C C . GLN A 1 81 ? -10.999 2.092 15.101 1.00 96.31 81 GLN A C 1
ATOM 634 O O . GLN A 1 81 ? -10.501 2.002 16.220 1.00 96.31 81 GLN A O 1
ATOM 639 N N . GLN A 1 82 ? -11.213 3.287 14.532 1.00 95.19 82 GLN A N 1
ATOM 640 C CA . GLN A 1 82 ? -10.844 4.584 15.125 1.00 95.19 82 GLN A CA 1
ATOM 641 C C . GLN A 1 82 ? -9.335 4.721 15.421 1.00 95.19 82 GLN A C 1
ATOM 643 O O . GLN A 1 82 ? -8.909 5.508 16.265 1.00 95.19 82 GLN A O 1
ATOM 648 N N . ARG A 1 83 ? -8.486 3.961 14.715 1.00 96.19 83 ARG A N 1
ATOM 649 C CA . ARG A 1 83 ? -7.020 3.957 14.879 1.00 96.19 83 ARG A CA 1
ATOM 650 C C . ARG A 1 83 ? -6.379 4.957 13.923 1.00 96.19 83 ARG A C 1
ATOM 652 O O . ARG A 1 83 ? -5.522 4.604 13.108 1.00 96.19 83 ARG A O 1
ATOM 659 N N . TRP A 1 84 ? -6.784 6.217 14.037 1.00 95.94 84 TRP A N 1
ATOM 660 C CA . TRP A 1 84 ? -6.468 7.287 13.085 1.00 95.94 84 TRP A CA 1
ATOM 661 C C . TRP A 1 84 ? -4.969 7.497 12.871 1.00 95.94 84 TRP A C 1
ATOM 663 O O . TRP A 1 84 ? -4.510 7.578 11.732 1.00 95.94 84 TRP A O 1
ATOM 673 N N . ARG A 1 85 ? -4.174 7.464 13.949 1.00 95.44 85 ARG A N 1
ATOM 674 C CA . ARG A 1 85 ? -2.710 7.568 13.852 1.00 95.44 85 ARG A CA 1
ATOM 675 C C . ARG A 1 85 ? -2.102 6.456 12.992 1.00 95.44 85 ARG A C 1
ATOM 677 O O . ARG A 1 85 ? -1.197 6.723 12.207 1.00 95.44 85 ARG A O 1
ATOM 684 N N . ARG A 1 86 ? -2.592 5.213 13.113 1.00 96.38 86 ARG A N 1
ATOM 685 C CA . ARG A 1 86 ? -2.119 4.096 12.274 1.00 96.38 86 ARG A CA 1
ATOM 686 C C . ARG A 1 86 ? -2.596 4.238 10.832 1.00 96.38 86 ARG A C 1
ATOM 688 O O . ARG A 1 86 ? -1.790 4.024 9.937 1.00 96.38 86 ARG A O 1
ATOM 695 N N . CYS A 1 87 ? -3.847 4.643 10.613 1.00 97.94 87 CYS A N 1
ATOM 696 C CA . CYS A 1 87 ? -4.388 4.933 9.281 1.00 97.94 87 CYS A CA 1
ATOM 697 C C . CYS A 1 87 ? -3.504 5.935 8.516 1.00 97.94 87 CYS A C 1
ATOM 699 O O . CYS A 1 87 ? -2.969 5.615 7.453 1.00 97.94 87 CYS A O 1
ATOM 701 N N . LEU A 1 88 ? -3.270 7.114 9.100 1.00 97.56 88 LEU A N 1
ATOM 702 C CA . LEU A 1 88 ? -2.465 8.172 8.481 1.00 97.56 88 LEU A CA 1
ATOM 703 C C . LEU A 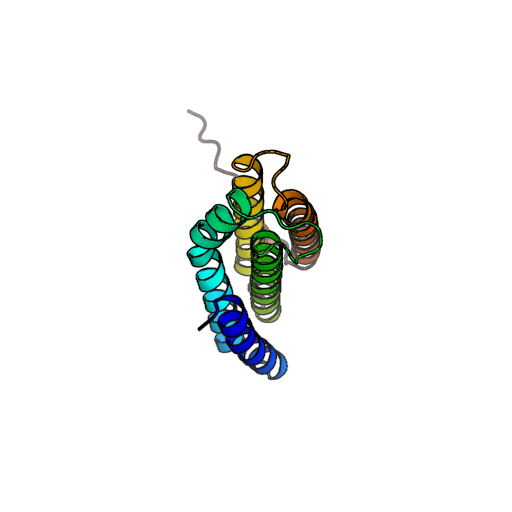1 88 ? -1.000 7.756 8.301 1.00 97.56 88 LEU A C 1
ATOM 705 O O . LEU A 1 88 ? -0.415 7.997 7.247 1.00 97.56 88 LEU A O 1
ATOM 709 N N . ALA A 1 89 ? -0.403 7.085 9.291 1.00 96.94 89 ALA A N 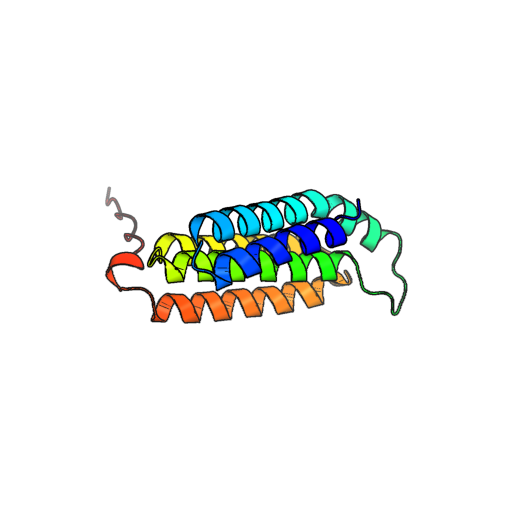1
ATOM 710 C CA . ALA A 1 89 ? 0.970 6.593 9.183 1.00 96.94 89 ALA A CA 1
ATOM 711 C C . ALA A 1 89 ? 1.134 5.518 8.095 1.00 96.94 89 ALA A C 1
ATOM 713 O O . ALA A 1 89 ? 2.196 5.424 7.483 1.00 96.94 89 ALA A O 1
ATOM 714 N N . THR A 1 90 ? 0.120 4.685 7.854 1.00 98.25 90 THR A N 1
ATOM 715 C CA . THR A 1 90 ? 0.126 3.693 6.769 1.00 98.25 90 THR A CA 1
ATOM 716 C C . THR A 1 90 ? 0.118 4.371 5.402 1.00 98.25 90 THR A C 1
ATOM 718 O O . THR A 1 90 ? 0.979 4.067 4.580 1.00 98.25 90 THR A O 1
ATOM 721 N N . LEU A 1 91 ? -0.772 5.343 5.183 1.00 98.25 91 LEU A N 1
ATOM 722 C CA . LEU A 1 91 ? -0.834 6.069 3.911 1.00 98.25 91 LEU A CA 1
ATOM 723 C C . LEU A 1 91 ? 0.412 6.923 3.660 1.00 98.25 91 LEU A C 1
ATOM 725 O O . LEU A 1 91 ? 0.938 6.919 2.551 1.00 98.25 91 LEU A O 1
ATOM 729 N N . ASN A 1 92 ? 0.924 7.610 4.687 1.00 98.06 92 ASN A N 1
ATOM 730 C CA . ASN A 1 92 ? 2.147 8.403 4.561 1.00 98.06 92 ASN A CA 1
ATOM 731 C C . ASN A 1 92 ? 3.348 7.530 4.192 1.00 98.06 92 ASN A C 1
ATOM 733 O O . ASN A 1 92 ? 4.093 7.887 3.286 1.00 98.06 92 ASN A O 1
ATOM 737 N N . ARG A 1 93 ? 3.525 6.372 4.845 1.00 97.75 93 ARG A N 1
ATOM 738 C CA . ARG A 1 93 ? 4.620 5.447 4.511 1.00 97.75 93 ARG A CA 1
ATOM 739 C C . ARG A 1 93 ? 4.529 4.949 3.071 1.00 97.75 93 ARG A C 1
ATOM 741 O O . ARG A 1 93 ? 5.535 4.964 2.374 1.00 97.75 93 ARG A O 1
ATOM 748 N N . ALA A 1 94 ? 3.336 4.579 2.610 1.00 97.44 94 ALA A N 1
ATOM 749 C CA . ALA A 1 94 ? 3.151 4.148 1.229 1.00 97.44 94 ALA A CA 1
ATOM 750 C C . ALA A 1 94 ? 3.385 5.277 0.218 1.00 97.44 94 ALA A C 1
ATOM 752 O O . ALA A 1 94 ? 3.988 5.041 -0.823 1.00 97.44 94 ALA A O 1
ATOM 753 N N . LEU A 1 95 ? 2.968 6.510 0.528 1.00 98.19 95 LEU A N 1
ATOM 754 C CA . LEU A 1 95 ? 3.251 7.662 -0.326 1.00 98.19 95 LEU A CA 1
ATOM 755 C C . LEU A 1 95 ? 4.760 7.897 -0.443 1.00 98.19 95 LEU A C 1
ATOM 757 O O . LEU A 1 95 ? 5.253 8.084 -1.549 1.00 98.19 95 LEU A O 1
ATOM 761 N N . GLN A 1 96 ? 5.495 7.847 0.671 1.00 97.62 96 GLN A N 1
ATOM 762 C CA . GLN A 1 96 ? 6.956 7.970 0.646 1.00 97.62 96 GLN A CA 1
ATOM 763 C C . GLN A 1 96 ? 7.604 6.853 -0.177 1.00 97.62 96 GLN A C 1
ATOM 765 O O . GLN A 1 96 ? 8.484 7.133 -0.984 1.00 97.62 96 GLN A O 1
ATOM 770 N N . GLN A 1 97 ? 7.125 5.614 -0.041 1.00 95.12 97 GLN A N 1
ATOM 771 C CA . GLN A 1 97 ? 7.608 4.484 -0.835 1.00 95.12 97 GLN A CA 1
ATOM 772 C C . GLN A 1 97 ? 7.372 4.699 -2.339 1.00 95.12 97 GLN A C 1
ATOM 774 O O . GLN A 1 97 ? 8.299 4.551 -3.124 1.00 95.12 97 GLN A O 1
ATOM 779 N N . VAL A 1 98 ? 6.164 5.099 -2.750 1.00 95.06 98 VAL A N 1
ATOM 780 C CA . VAL A 1 98 ? 5.837 5.376 -4.162 1.00 95.06 98 VAL A CA 1
ATOM 781 C C . VAL A 1 98 ? 6.695 6.511 -4.728 1.00 95.06 98 VAL A C 1
ATOM 783 O O . VAL A 1 98 ? 7.206 6.393 -5.837 1.00 95.06 98 VAL A O 1
ATOM 786 N N . LEU A 1 99 ? 6.892 7.591 -3.967 1.00 95.81 99 LEU A N 1
ATOM 787 C CA . LEU A 1 99 ? 7.735 8.713 -4.393 1.00 95.81 99 LEU A CA 1
ATOM 788 C C . LEU A 1 99 ? 9.212 8.313 -4.506 1.00 95.81 99 LEU A C 1
ATOM 790 O O . LEU A 1 99 ? 9.889 8.748 -5.433 1.00 95.81 99 LEU A O 1
ATOM 794 N N . GLN A 1 100 ? 9.704 7.472 -3.593 1.00 95.00 100 GLN A N 1
ATOM 795 C CA . GLN A 1 100 ? 11.066 6.948 -3.653 1.00 95.00 100 GLN A CA 1
ATOM 796 C C . GLN A 1 100 ? 11.271 6.064 -4.886 1.00 95.00 100 GLN A C 1
ATOM 798 O O . GLN A 1 100 ? 12.263 6.245 -5.585 1.00 95.00 100 GLN A O 1
ATOM 803 N N . LEU A 1 101 ? 10.330 5.159 -5.176 1.00 91.88 101 LEU A N 1
ATOM 804 C CA . LEU A 1 101 ? 10.373 4.329 -6.382 1.00 91.88 101 LEU A CA 1
ATOM 805 C C . LEU A 1 101 ? 10.382 5.196 -7.643 1.00 91.88 101 LEU A C 1
ATOM 807 O O . LEU A 1 101 ? 11.207 4.997 -8.525 1.00 91.88 101 LEU A O 1
ATOM 811 N N . GLN A 1 102 ? 9.521 6.212 -7.702 1.00 92.12 102 GLN A N 1
ATOM 812 C CA . GLN A 1 102 ? 9.467 7.119 -8.846 1.00 92.12 102 GLN A CA 1
ATOM 813 C C . GLN A 1 102 ? 10.783 7.872 -9.066 1.00 92.12 102 GLN A C 1
ATOM 815 O O . GLN A 1 102 ? 11.200 8.039 -10.204 1.00 92.12 102 GLN A O 1
ATOM 820 N N . ALA A 1 103 ? 11.450 8.307 -7.995 1.00 93.44 103 ALA A N 1
ATOM 821 C CA . ALA A 1 103 ? 12.724 9.018 -8.093 1.00 93.44 103 ALA A CA 1
ATOM 822 C C . ALA A 1 103 ? 13.900 8.128 -8.541 1.00 93.44 103 ALA A C 1
ATOM 824 O O . ALA A 1 103 ? 14.941 8.652 -8.933 1.00 93.44 103 ALA A O 1
ATOM 825 N N . GLN A 1 104 ? 13.764 6.803 -8.440 1.00 91.25 104 GLN A N 1
ATOM 826 C CA . GLN A 1 104 ? 14.801 5.832 -8.809 1.00 91.25 104 GLN A CA 1
ATOM 827 C C . GLN A 1 104 ? 14.655 5.319 -10.246 1.00 91.25 104 GLN A C 1
ATOM 829 O O . GLN A 1 104 ? 15.622 4.804 -10.806 1.00 91.25 104 GLN A O 1
ATOM 834 N N . LEU A 1 105 ? 13.473 5.469 -10.846 1.00 88.88 105 LEU A N 1
ATOM 835 C CA . LEU A 1 105 ? 13.192 5.002 -12.198 1.00 88.88 105 LEU A CA 1
ATOM 836 C C . LEU A 1 105 ? 13.506 6.081 -13.244 1.00 88.88 105 LEU A C 1
ATOM 838 O O . LEU A 1 105 ? 13.290 7.266 -12.992 1.00 88.88 105 LEU A O 1
ATOM 842 N N . PRO A 1 106 ? 13.964 5.698 -14.450 1.00 89.25 106 PRO A N 1
ATOM 843 C CA . PRO A 1 106 ? 14.086 6.639 -15.558 1.00 89.25 106 PRO A CA 1
ATOM 844 C C . PRO A 1 106 ? 12.702 7.152 -15.976 1.00 89.25 106 PRO A C 1
ATOM 846 O O . PRO A 1 106 ? 11.728 6.403 -15.924 1.00 89.25 106 PRO A O 1
ATOM 849 N N . ASP A 1 107 ? 12.606 8.394 -16.462 1.00 85.94 107 ASP A N 1
ATOM 850 C CA . ASP A 1 107 ? 11.328 9.026 -16.849 1.00 85.94 107 ASP A CA 1
ATOM 851 C C . ASP A 1 107 ? 10.529 8.215 -17.885 1.00 85.94 107 ASP A C 1
ATOM 853 O O . ASP A 1 107 ? 9.297 8.232 -17.892 1.00 85.94 107 ASP A O 1
ATOM 857 N N . THR A 1 108 ? 11.225 7.453 -18.730 1.00 85.44 108 THR A N 1
ATOM 858 C CA . THR A 1 108 ? 10.640 6.588 -19.762 1.00 85.44 108 THR A CA 1
ATOM 859 C C . THR A 1 108 ? 10.064 5.278 -19.223 1.00 85.44 108 THR A C 1
ATOM 861 O O . THR A 1 108 ? 9.443 4.538 -19.987 1.00 85.44 108 THR A O 1
ATOM 864 N N . HIS A 1 109 ? 10.250 4.966 -17.937 1.00 84.38 109 HIS A N 1
ATOM 865 C CA . HIS A 1 109 ? 9.794 3.707 -17.366 1.00 84.38 109 HIS A CA 1
ATOM 866 C C . HIS A 1 109 ? 8.253 3.616 -17.390 1.00 84.38 109 HIS A C 1
ATOM 868 O O . HIS A 1 109 ? 7.577 4.520 -16.884 1.00 84.38 109 HIS A O 1
ATOM 874 N N . PRO A 1 110 ? 7.660 2.522 -17.911 1.00 82.19 110 PRO A N 1
ATOM 875 C CA . PRO A 1 110 ? 6.206 2.405 -18.087 1.00 82.19 110 PRO A CA 1
ATOM 876 C C . PRO A 1 110 ? 5.420 2.524 -16.770 1.00 82.19 110 PRO A C 1
ATOM 878 O O . PRO A 1 110 ? 4.317 3.077 -16.741 1.00 82.19 110 PRO A O 1
ATOM 881 N N . ALA A 1 111 ? 6.021 2.106 -15.655 1.00 88.88 111 ALA A N 1
ATOM 882 C CA . ALA A 1 111 ? 5.431 2.235 -14.326 1.00 88.88 111 ALA A CA 1
ATOM 883 C C . ALA A 1 111 ? 5.244 3.683 -13.826 1.00 88.88 111 ALA A C 1
ATOM 885 O O . ALA A 1 111 ? 4.456 3.897 -12.902 1.00 88.88 111 ALA A O 1
ATOM 886 N N . ASN A 1 112 ? 5.909 4.690 -14.412 1.00 90.62 112 ASN A N 1
ATOM 887 C CA . ASN A 1 112 ? 5.845 6.073 -13.916 1.00 90.62 112 ASN A CA 1
ATOM 888 C C . ASN A 1 112 ? 4.431 6.653 -13.934 1.00 90.62 112 ASN A C 1
ATOM 890 O O . ASN A 1 112 ? 4.041 7.369 -13.011 1.00 90.62 112 ASN A O 1
ATOM 894 N N . VAL A 1 113 ? 3.624 6.302 -14.940 1.00 91.75 113 VAL A N 1
ATOM 895 C CA . VAL A 1 113 ? 2.221 6.735 -15.007 1.00 91.75 113 VAL A CA 1
ATOM 896 C C . VAL A 1 113 ? 1.422 6.167 -13.831 1.00 91.75 113 VAL A C 1
ATOM 898 O O . VAL A 1 113 ? 0.625 6.884 -13.220 1.00 91.75 113 VAL A O 1
ATOM 901 N N . ALA A 1 114 ? 1.656 4.901 -13.474 1.00 93.25 114 ALA A N 1
ATOM 902 C CA . ALA A 1 114 ? 1.021 4.277 -12.319 1.00 93.25 114 ALA A CA 1
ATOM 903 C C . ALA A 1 114 ? 1.508 4.908 -11.007 1.00 93.25 114 ALA A C 1
ATOM 905 O O . ALA A 1 114 ? 0.678 5.281 -10.184 1.00 93.25 114 ALA A O 1
ATOM 906 N N . LEU A 1 115 ? 2.817 5.120 -10.830 1.00 95.12 115 LEU A N 1
ATOM 907 C CA . LEU A 1 115 ? 3.370 5.776 -9.635 1.00 95.12 115 LEU A CA 1
ATOM 908 C C . LEU A 1 115 ? 2.770 7.169 -9.421 1.00 95.12 115 LEU A C 1
ATOM 910 O O . LEU A 1 115 ? 2.298 7.475 -8.325 1.00 95.12 115 LEU A O 1
ATOM 914 N N . LEU A 1 116 ? 2.696 7.987 -10.474 1.00 96.00 116 LEU A N 1
ATOM 915 C CA . LEU A 1 116 ? 2.066 9.306 -10.418 1.00 96.00 116 LEU A CA 1
ATOM 916 C C . LEU A 1 116 ? 0.596 9.210 -10.004 1.00 96.00 116 LEU A C 1
ATOM 918 O O . LEU A 1 116 ? 0.173 9.874 -9.053 1.00 96.00 116 LEU A O 1
ATOM 922 N N . ARG A 1 117 ? -0.181 8.361 -10.685 1.00 96.81 117 ARG A N 1
ATOM 923 C CA . ARG A 1 117 ? -1.606 8.158 -10.397 1.00 96.81 117 ARG A CA 1
ATOM 924 C C . ARG A 1 117 ? -1.836 7.714 -8.953 1.00 96.81 117 ARG A C 1
ATOM 926 O O . ARG A 1 117 ? -2.688 8.284 -8.265 1.00 96.81 117 ARG A O 1
ATOM 933 N N . GLU A 1 118 ? -1.082 6.723 -8.495 1.00 97.38 118 GLU A N 1
ATOM 934 C CA . GLU A 1 118 ? -1.234 6.162 -7.158 1.00 97.38 118 GLU A CA 1
ATOM 935 C C . GLU A 1 118 ? -0.737 7.131 -6.077 1.00 97.38 118 GLU A C 1
ATOM 937 O O . GLU A 1 118 ? -1.388 7.262 -5.041 1.00 97.38 118 GLU A O 1
ATOM 942 N N . SER A 1 119 ? 0.304 7.931 -6.339 1.00 97.94 119 SER A N 1
ATOM 943 C CA . SER A 1 119 ? 0.724 9.012 -5.432 1.00 97.94 119 SER A CA 1
ATOM 944 C C . SER A 1 119 ? -0.390 10.049 -5.220 1.00 97.94 119 SER A C 1
ATOM 946 O O . SER A 1 119 ? -0.649 10.474 -4.090 1.00 97.94 119 SER A O 1
ATOM 948 N N . CYS A 1 120 ? -1.117 10.408 -6.284 1.00 98.25 120 CYS A N 1
ATOM 949 C CA . CYS A 1 120 ? -2.278 11.287 -6.204 1.00 98.25 120 CYS A CA 1
ATOM 950 C C . CYS A 1 120 ? -3.416 10.641 -5.405 1.00 98.25 120 CYS A C 1
ATOM 952 O O . CYS A 1 120 ? -4.065 11.328 -4.616 1.00 98.25 120 CYS A O 1
ATOM 954 N N . SER A 1 121 ? -3.653 9.334 -5.570 1.00 97.94 121 SER A N 1
ATOM 955 C CA . SER A 1 121 ? -4.660 8.615 -4.776 1.00 97.94 121 SER A CA 1
ATOM 956 C C . SER A 1 121 ? -4.326 8.615 -3.291 1.00 97.94 121 SER A C 1
ATOM 958 O O . SER A 1 121 ? -5.154 9.015 -2.476 1.00 97.94 121 SER A O 1
ATOM 960 N N . LEU A 1 122 ? -3.084 8.285 -2.940 1.00 98.25 122 LEU A N 1
ATOM 961 C CA . LEU A 1 122 ? -2.620 8.278 -1.554 1.00 98.25 122 LEU A CA 1
ATOM 962 C C . LEU A 1 122 ? -2.710 9.668 -0.909 1.00 98.25 122 LEU A C 1
ATOM 964 O O . LEU A 1 122 ? -3.128 9.778 0.242 1.00 98.25 122 LEU A O 1
ATOM 968 N N . ARG A 1 123 ? -2.388 10.744 -1.642 1.00 98.31 123 ARG A N 1
ATOM 969 C CA . ARG A 1 123 ? -2.563 12.128 -1.158 1.00 98.31 123 ARG A CA 1
ATOM 970 C C . ARG A 1 123 ? -4.031 12.485 -0.914 1.00 98.31 123 ARG A C 1
ATOM 972 O O . ARG A 1 123 ? -4.329 13.136 0.087 1.00 98.31 123 ARG A O 1
ATOM 979 N N . ARG A 1 124 ? -4.947 12.060 -1.794 1.00 98.25 124 ARG A N 1
ATOM 980 C CA . ARG A 1 124 ? -6.392 12.262 -1.589 1.00 98.25 124 ARG A CA 1
ATOM 981 C C . ARG A 1 124 ? -6.877 11.545 -0.334 1.00 98.25 124 ARG A C 1
ATOM 983 O O . ARG A 1 124 ? -7.547 12.168 0.483 1.00 98.25 124 ARG A O 1
ATOM 990 N N . GLU A 1 125 ? -6.484 10.288 -0.147 1.00 97.88 125 GLU A N 1
ATOM 991 C CA . GLU A 1 125 ? -6.851 9.514 1.042 1.00 97.88 125 GLU A CA 1
ATOM 992 C C . GLU A 1 125 ? -6.254 10.105 2.323 1.00 97.88 125 GLU A C 1
ATOM 994 O O . GLU A 1 125 ? -6.959 10.246 3.320 1.00 97.88 125 GLU A O 1
ATOM 999 N N . LEU A 1 126 ? -4.991 10.544 2.299 1.00 96.81 126 LEU A N 1
ATOM 1000 C CA . LEU A 1 126 ? -4.379 11.264 3.421 1.00 96.81 126 LEU A CA 1
ATOM 1001 C C . LEU A 1 126 ? -5.188 12.501 3.804 1.00 96.81 126 LEU A C 1
ATOM 1003 O O . LEU A 1 126 ? -5.457 12.708 4.986 1.00 96.81 126 LEU A O 1
ATOM 1007 N N . CYS A 1 127 ? -5.593 13.304 2.819 1.00 96.44 127 CYS A N 1
ATOM 1008 C CA . CYS A 1 127 ? -6.411 14.488 3.057 1.00 96.44 127 CYS A CA 1
ATOM 1009 C C . CYS A 1 127 ? -7.775 14.108 3.653 1.00 96.44 127 CYS A C 1
ATOM 1011 O O . CYS A 1 127 ? -8.148 14.630 4.704 1.00 96.44 127 CYS A O 1
ATOM 1013 N N . ARG A 1 128 ? -8.464 13.128 3.051 1.00 96.94 128 ARG A N 1
ATOM 1014 C CA . ARG A 1 128 ? -9.757 12.612 3.521 1.00 96.94 128 ARG A CA 1
ATOM 1015 C C . ARG A 1 128 ? -9.690 12.158 4.978 1.00 96.94 128 ARG A C 1
ATOM 1017 O O . ARG A 1 128 ? -10.469 12.620 5.805 1.00 96.94 128 ARG A O 1
ATOM 1024 N N . PHE A 1 129 ? -8.748 11.284 5.324 1.00 96.19 129 PHE A N 1
ATOM 1025 C CA . PHE A 1 129 ? -8.643 10.768 6.687 1.00 96.19 129 PHE A CA 1
ATOM 1026 C C . PHE A 1 129 ? -8.140 11.800 7.693 1.00 96.19 129 PHE A C 1
ATOM 1028 O O . PHE A 1 129 ? -8.516 11.722 8.858 1.00 96.19 129 PHE A O 1
ATOM 1035 N N . SER A 1 130 ? -7.336 12.779 7.270 1.00 93.56 130 SER A N 1
ATOM 1036 C CA . SER A 1 130 ? -6.894 13.859 8.163 1.00 93.56 130 SER A CA 1
ATOM 1037 C C . SER A 1 130 ? -8.055 14.755 8.597 1.00 93.56 130 SER A C 1
ATOM 1039 O O . SER A 1 130 ? -8.032 15.267 9.709 1.00 93.56 130 SER A O 1
ATOM 1041 N N . GLN A 1 131 ? -9.078 14.913 7.749 1.00 93.44 131 GLN A N 1
ATOM 1042 C CA . GLN A 1 131 ? -10.302 15.654 8.079 1.00 93.44 131 GLN A CA 1
ATOM 1043 C C . GLN A 1 131 ? -11.242 14.867 9.004 1.00 93.44 131 GLN A C 1
ATOM 1045 O O . GLN A 1 131 ? -11.968 15.463 9.793 1.00 93.44 131 GLN A O 1
ATOM 1050 N N . LEU A 1 132 ? -11.238 13.535 8.903 1.00 91.75 132 LEU A N 1
ATOM 1051 C CA . LEU A 1 132 ? -12.069 12.653 9.732 1.00 91.75 132 LEU A CA 1
ATOM 1052 C C . LEU A 1 132 ? -11.442 12.353 11.098 1.00 91.75 132 LEU A C 1
ATOM 1054 O O . LEU A 1 132 ? -12.151 12.040 12.054 1.00 91.75 132 LEU A O 1
ATOM 1058 N N . ALA A 1 133 ? -10.115 12.410 11.190 1.00 88.44 133 ALA A N 1
ATOM 1059 C CA . ALA A 1 133 ? -9.392 12.094 12.406 1.00 88.44 133 ALA A CA 1
ATOM 1060 C C . ALA A 1 133 ? -9.628 13.163 13.496 1.00 88.44 133 ALA A C 1
ATOM 1062 O O . ALA A 1 133 ? -9.523 14.361 13.222 1.00 88.44 133 ALA A O 1
ATOM 1063 N N . PRO A 1 134 ? -9.877 12.763 14.758 1.00 82.94 134 PRO A N 1
ATOM 1064 C CA . PRO A 1 134 ? -9.970 13.697 15.871 1.00 82.94 134 PRO A CA 1
ATOM 1065 C C . PRO A 1 134 ? -8.673 14.497 16.018 1.00 82.94 134 PRO A C 1
ATOM 1067 O O . PRO A 1 134 ? -7.584 13.925 15.954 1.00 82.94 134 PRO A O 1
ATOM 1070 N N . ILE A 1 135 ? -8.786 15.797 16.303 1.00 73.06 135 ILE A N 1
ATOM 1071 C CA . ILE A 1 135 ? -7.649 16.730 16.437 1.00 73.06 135 ILE A CA 1
ATOM 1072 C C . ILE A 1 135 ? -6.600 16.227 17.449 1.00 73.06 135 ILE A C 1
ATOM 1074 O O . ILE A 1 135 ? -5.397 16.380 17.256 1.00 73.06 135 ILE A O 1
ATOM 1078 N N . THR A 1 136 ? -7.037 15.547 18.511 1.00 63.66 136 THR A N 1
ATOM 1079 C CA . THR A 1 136 ? -6.148 14.963 19.530 1.00 63.66 136 THR A CA 1
ATOM 1080 C C . THR A 1 136 ? -5.304 13.790 19.019 1.00 63.66 136 THR A C 1
ATOM 1082 O O . THR A 1 136 ? -4.294 13.456 19.630 1.00 63.66 136 THR A O 1
ATOM 1085 N N . GLN A 1 137 ? -5.689 13.168 17.902 1.00 63.72 137 GLN A N 1
ATOM 1086 C CA . GLN A 1 137 ? -4.999 12.025 17.295 1.00 63.72 137 GLN A CA 1
ATOM 1087 C C . GLN A 1 137 ? -4.199 12.391 16.034 1.00 63.72 137 GLN A C 1
ATOM 1089 O O . GLN A 1 137 ? -3.433 11.556 15.546 1.00 63.72 137 GLN A O 1
ATOM 1094 N N . THR A 1 138 ? -4.353 13.617 15.520 1.00 60.09 138 THR A N 1
ATOM 1095 C CA . THR A 1 138 ? -3.576 14.166 14.393 1.00 60.09 138 THR A CA 1
ATOM 1096 C C . THR A 1 138 ? -2.389 15.015 14.838 1.00 60.09 138 THR A C 1
ATOM 1098 O O . THR A 1 138 ? -1.493 15.264 14.034 1.00 60.09 138 THR A O 1
ATOM 1101 N N . ALA A 1 139 ? -2.335 15.417 16.112 1.00 54.72 139 ALA A N 1
ATOM 1102 C CA . ALA A 1 139 ? -1.208 16.142 16.681 1.00 54.72 139 ALA A CA 1
ATOM 1103 C C . ALA A 1 139 ? 0.052 15.256 16.739 1.00 54.72 139 ALA A C 1
ATOM 1105 O O . ALA A 1 139 ? 0.331 14.571 17.724 1.00 54.72 139 ALA A O 1
ATOM 1106 N N . THR A 1 140 ? 0.863 15.289 15.685 1.00 56.91 140 THR A N 1
ATOM 1107 C CA . THR A 1 140 ? 2.311 15.135 15.846 1.00 56.91 140 THR A CA 1
ATOM 1108 C C . THR A 1 140 ? 2.775 16.253 16.770 1.00 56.91 140 THR A C 1
ATOM 1110 O O . THR A 1 140 ? 2.620 17.424 16.428 1.00 56.91 140 THR A O 1
ATOM 1113 N N . GLN A 1 141 ? 3.289 15.899 17.953 1.00 44.69 141 GLN A N 1
ATOM 1114 C CA . GLN A 1 141 ? 3.939 16.855 18.849 1.00 44.69 141 GLN A CA 1
ATOM 1115 C C . GLN A 1 141 ? 4.912 17.722 18.031 1.00 44.69 141 GLN A C 1
ATOM 1117 O O . GLN A 1 141 ? 5.718 17.151 17.287 1.00 44.69 141 GLN A O 1
ATOM 1122 N N . PRO A 1 142 ? 4.865 19.063 18.129 1.00 43.66 142 PRO A N 1
ATOM 1123 C CA . PRO A 1 142 ? 5.970 19.863 17.636 1.00 43.66 142 PRO A CA 1
ATOM 1124 C C . PRO A 1 142 ? 7.219 19.425 18.403 1.00 43.66 142 PRO A C 1
ATOM 1126 O O . PRO A 1 142 ? 7.181 19.288 19.627 1.00 43.66 142 PRO A O 1
ATOM 1129 N N . ALA A 1 143 ? 8.298 19.144 17.672 1.00 46.50 143 ALA A N 1
ATOM 1130 C CA . ALA A 1 143 ? 9.603 18.911 18.265 1.00 46.50 143 ALA A CA 1
ATOM 1131 C C . ALA A 1 143 ? 9.886 20.064 19.232 1.00 46.50 143 ALA A C 1
ATOM 1133 O O . ALA A 1 143 ? 9.861 21.226 18.823 1.00 46.50 143 ALA A O 1
ATOM 1134 N N . SER A 1 144 ? 10.097 19.744 20.509 1.00 42.62 144 SER A N 1
ATOM 1135 C CA . SER A 1 144 ? 10.618 20.698 21.477 1.00 42.62 144 SER A CA 1
ATOM 1136 C C . SER A 1 144 ? 11.872 21.320 20.875 1.00 42.62 144 SER A C 1
ATOM 1138 O O . SER A 1 144 ? 12.892 20.650 20.728 1.00 42.62 144 SER A O 1
ATOM 1140 N N . ALA A 1 145 ? 11.775 22.586 20.474 1.00 41.19 145 ALA A N 1
ATOM 1141 C CA . ALA A 1 145 ? 12.934 23.397 20.173 1.00 41.19 145 ALA A CA 1
ATOM 1142 C C . ALA A 1 145 ? 13.657 23.607 21.503 1.00 41.19 145 ALA A C 1
ATOM 1144 O O . ALA A 1 145 ? 13.278 24.456 22.310 1.00 41.19 145 ALA A O 1
ATOM 1145 N N . THR A 1 146 ? 14.645 22.760 21.772 1.00 45.56 146 THR A N 1
ATOM 1146 C CA . THR A 1 146 ? 15.592 22.975 22.856 1.00 45.56 146 THR A CA 1
ATOM 1147 C C . THR A 1 146 ? 16.407 24.210 22.485 1.00 45.56 146 THR A C 1
ATOM 1149 O O . THR A 1 146 ? 17.255 24.158 21.599 1.00 45.56 146 THR A O 1
ATOM 1152 N N . LEU A 1 147 ? 16.093 25.335 23.123 1.00 43.22 147 LEU A N 1
ATOM 1153 C CA . LEU A 1 147 ? 16.974 26.492 23.190 1.00 43.22 147 LEU A CA 1
ATOM 1154 C C . LEU A 1 147 ? 18.158 26.117 24.089 1.00 43.22 147 LEU A C 1
ATOM 1156 O O . LEU A 1 147 ? 17.963 25.895 25.284 1.00 43.22 147 LEU A O 1
ATOM 1160 N N . HIS A 1 148 ? 19.353 26.054 23.509 1.00 45.00 148 HIS A N 1
ATOM 1161 C CA . HIS A 1 148 ? 20.628 26.216 24.202 1.00 45.00 148 HIS A CA 1
ATOM 1162 C C . HIS A 1 148 ? 21.567 27.028 23.319 1.00 45.00 148 HIS A C 1
ATOM 1164 O O . HIS A 1 148 ? 21.610 26.740 22.101 1.00 45.00 148 HIS A O 1
#

Radius of gyration: 17.15 Å; chains: 1; bounding box: 39×46×51 Å

Foldseek 3Di:
DDLVVVLVVLQVVLVVCVVVVVLVSNLVSLVVSLVSLVVCQVVLQVCQVPDDDPPDPRPNLVSLVSNLVSLQSSLVSCVVVLVLLVSLVSLVVSLVVLVVVLVPDDPPRPNNVSSVVSNVVSVVSNVVSCVVRDPVSNDPDDPPPPDD